Protein AF-A0A1U7AEB6-F1 (afdb_monomer_lite)

Secondary structure (DSSP, 8-state):
-TTTTHHHHHHHHHHHHHHT------SEEGGGSSGGGG---TTHHHHHHH-EE-SS---HHHHHHHHHHHHTS-HHHHHHHT-

Foldseek 3Di:
DVVVVVVVVVVVVVVVVVVPDDPDDAFDQQLPDPLLVPDDAPLSVLSSQQDTDHPDDDDSVVVNVVVNVVSPDPSVVSVVSND

pLDDT: mean 85.05, std 9.91, range [57.12, 94.19]

Structure (mmCIF, N/CA/C/O backbone):
data_AF-A0A1U7AEB6-F1
#
_entry.id   AF-A0A1U7AEB6-F1
#
loop_
_atom_site.group_PDB
_atom_site.id
_atom_site.type_symbol
_atom_site.label_atom_id
_atom_site.label_alt_id
_atom_site.label_comp_id
_atom_site.label_asym_id
_atom_site.label_entity_id
_atom_site.label_seq_id
_atom_site.pdbx_PDB_ins_code
_atom_site.Cartn_x
_atom_site.Cartn_y
_atom_site.Cartn_z
_atom_site.occupancy
_atom_site.B_iso_or_equiv
_atom_site.auth_seq_id
_atom_site.auth_comp_id
_atom_site.auth_asym_id
_atom_site.auth_atom_id
_atom_site.pdbx_PDB_model_num
ATOM 1 N N . MET A 1 1 ? -3.632 8.454 -58.150 1.00 57.12 1 MET A N 1
ATOM 2 C CA . MET A 1 1 ? -4.559 7.724 -57.247 1.00 57.12 1 MET A CA 1
ATOM 3 C C . MET A 1 1 ? -3.856 6.941 -56.133 1.00 57.12 1 MET A C 1
ATOM 5 O O . MET A 1 1 ? -4.415 6.844 -55.052 1.00 57.12 1 MET A O 1
ATOM 9 N N . LYS A 1 2 ? -2.627 6.436 -56.335 1.00 60.28 2 LYS A N 1
AT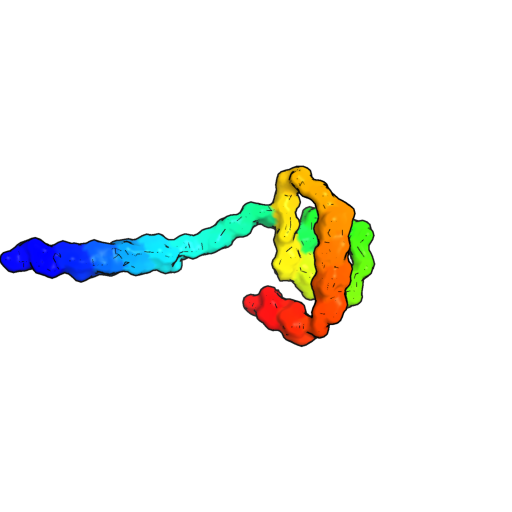OM 10 C CA . LYS A 1 2 ? -1.871 5.637 -55.347 1.00 60.28 2 LYS A CA 1
ATOM 11 C C . LYS A 1 2 ? -1.578 6.349 -54.009 1.00 60.28 2 LYS A C 1
ATOM 13 O O . LYS A 1 2 ? -1.578 5.699 -52.973 1.00 60.28 2 LYS A O 1
ATOM 18 N N . ASN A 1 3 ? -1.415 7.675 -54.010 1.00 62.53 3 ASN A N 1
ATOM 19 C CA . ASN A 1 3 ? -1.046 8.429 -52.801 1.00 62.53 3 ASN A CA 1
ATOM 20 C C . ASN A 1 3 ? -2.233 8.734 -51.867 1.00 62.53 3 ASN A C 1
ATOM 22 O O . ASN A 1 3 ? -2.019 9.071 -50.709 1.00 62.53 3 ASN A O 1
ATOM 26 N N . TRP A 1 4 ? -3.477 8.595 -52.341 1.00 73.25 4 TRP A N 1
ATOM 27 C C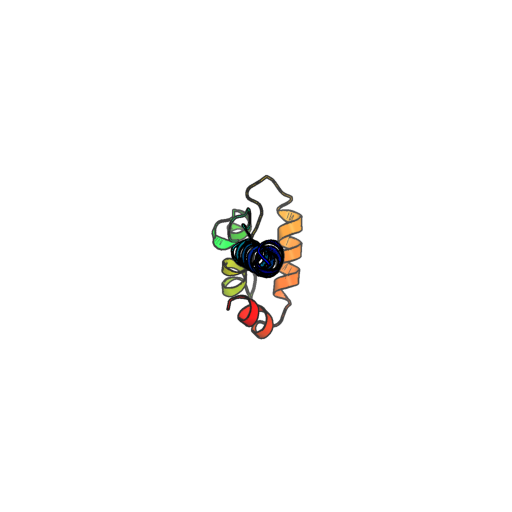A . TRP A 1 4 ? -4.677 8.896 -51.545 1.00 73.25 4 TRP A CA 1
ATOM 28 C C . TRP A 1 4 ? -5.046 7.754 -50.583 1.00 73.25 4 TRP A C 1
ATOM 30 O O . TRP A 1 4 ? -5.654 7.980 -49.545 1.00 73.25 4 TRP A O 1
ATOM 40 N N . VAL A 1 5 ? -4.593 6.532 -50.891 1.00 78.81 5 VAL A N 1
ATOM 41 C CA . VAL A 1 5 ? -4.794 5.324 -50.069 1.00 78.81 5 VAL A CA 1
ATOM 42 C C . VAL A 1 5 ? -3.824 5.273 -48.878 1.00 78.81 5 VAL A C 1
ATOM 44 O O . VAL A 1 5 ? -4.090 4.610 -47.882 1.00 78.81 5 VAL A O 1
ATOM 47 N N . ILE A 1 6 ? -2.714 6.013 -48.936 1.00 82.00 6 ILE A N 1
ATOM 48 C CA . ILE A 1 6 ? -1.682 6.009 -47.887 1.00 82.00 6 ILE A CA 1
ATOM 49 C C . ILE A 1 6 ? -2.197 6.682 -46.606 1.00 82.00 6 ILE A C 1
ATOM 51 O O . ILE A 1 6 ? -1.897 6.227 -45.507 1.00 82.00 6 ILE A O 1
ATOM 55 N N . MET A 1 7 ? -3.015 7.729 -46.743 1.00 81.62 7 MET A N 1
ATOM 56 C CA . MET A 1 7 ? -3.557 8.491 -45.615 1.00 81.62 7 MET A CA 1
ATOM 57 C C . MET A 1 7 ? -4.447 7.652 -44.670 1.00 81.62 7 MET A C 1
ATOM 59 O O . MET A 1 7 ? -4.170 7.652 -43.470 1.00 81.62 7 MET A O 1
ATOM 63 N N . PRO A 1 8 ? -5.462 6.895 -45.141 1.00 85.31 8 PRO A N 1
ATOM 64 C CA . PRO A 1 8 ? -6.269 6.060 -44.250 1.00 85.31 8 PRO A CA 1
ATOM 65 C C . PRO A 1 8 ? -5.468 4.900 -43.643 1.00 85.31 8 PRO A C 1
ATOM 67 O O . PRO A 1 8 ? -5.690 4.551 -42.488 1.00 85.31 8 PRO A O 1
ATOM 70 N N . ILE A 1 9 ? -4.495 4.344 -44.374 1.00 87.94 9 ILE A N 1
ATOM 71 C CA . ILE A 1 9 ? -3.612 3.288 -43.855 1.00 87.94 9 ILE A CA 1
ATOM 72 C C . ILE A 1 9 ? -2.754 3.821 -42.703 1.00 87.94 9 ILE A C 1
ATOM 74 O O . ILE A 1 9 ? -2.659 3.181 -41.659 1.00 87.94 9 ILE A O 1
ATOM 78 N N . MET A 1 10 ? -2.173 5.012 -42.861 1.00 86.56 10 MET A N 1
ATOM 79 C CA . MET A 1 10 ? -1.382 5.647 -41.807 1.00 86.56 10 MET A CA 1
ATOM 80 C C . MET A 1 10 ? -2.231 5.926 -40.559 1.00 86.56 10 MET A C 1
ATOM 82 O O . MET A 1 10 ? -1.778 5.677 -39.444 1.00 86.56 10 MET A O 1
ATOM 86 N N . LEU A 1 11 ? -3.477 6.377 -40.738 1.00 85.81 11 LEU A N 1
ATOM 87 C CA . LEU A 1 11 ? -4.402 6.638 -39.633 1.00 85.81 11 LEU A CA 1
ATOM 88 C C . LEU A 1 11 ? -4.724 5.361 -38.838 1.00 85.81 11 LEU A C 1
ATOM 90 O O . LEU A 1 11 ? -4.693 5.375 -37.610 1.00 85.81 11 LEU A O 1
ATOM 94 N N . ILE A 1 12 ? -4.974 4.245 -39.529 1.00 85.75 12 ILE A N 1
ATOM 95 C CA . ILE A 1 12 ? -5.246 2.945 -38.896 1.00 85.75 12 ILE A CA 1
ATOM 96 C C . ILE A 1 12 ? -4.039 2.472 -38.078 1.00 85.75 12 ILE A C 1
ATOM 98 O O . ILE A 1 12 ? -4.205 2.011 -36.950 1.00 85.75 12 ILE A O 1
ATOM 102 N N . ILE A 1 13 ? -2.823 2.625 -38.609 1.00 87.25 13 ILE A N 1
ATOM 103 C CA . ILE A 1 13 ? -1.588 2.234 -37.912 1.00 87.25 13 ILE A CA 1
ATOM 104 C C . ILE A 1 13 ? -1.413 3.029 -36.613 1.00 87.25 13 ILE A C 1
ATOM 106 O O . ILE A 1 13 ? -1.056 2.450 -35.589 1.00 87.25 13 ILE A O 1
ATOM 110 N N . VAL A 1 14 ? -1.704 4.333 -36.628 1.00 85.12 14 VAL A N 1
ATOM 111 C CA . VAL A 1 14 ? -1.605 5.180 -35.429 1.00 85.12 14 VAL A CA 1
ATOM 112 C C . VAL A 1 14 ? -2.619 4.755 -34.364 1.00 85.12 14 VAL A C 1
ATOM 114 O O . VAL A 1 14 ? -2.238 4.583 -33.210 1.00 85.12 14 VAL A O 1
ATOM 117 N N . ILE A 1 15 ? -3.877 4.516 -34.749 1.00 82.50 15 ILE A N 1
ATOM 118 C CA . ILE A 1 15 ? -4.945 4.101 -33.821 1.00 82.50 15 ILE A CA 1
ATOM 119 C C . ILE A 1 15 ? -4.611 2.757 -33.161 1.00 82.50 15 ILE A C 1
ATOM 121 O O . ILE A 1 15 ? -4.765 2.600 -31.948 1.00 82.50 15 ILE A O 1
ATOM 125 N N . LEU A 1 16 ? -4.111 1.799 -33.946 1.00 80.25 16 LEU A N 1
ATOM 126 C CA . LEU A 1 16 ? -3.682 0.498 -33.434 1.00 80.25 16 LEU A CA 1
ATOM 127 C C . LEU A 1 16 ? -2.446 0.619 -32.533 1.00 80.25 16 LEU A C 1
ATOM 129 O O . LEU A 1 16 ? -2.379 -0.047 -31.505 1.00 80.25 16 LEU A O 1
ATOM 133 N N . GLY A 1 17 ? -1.495 1.493 -32.873 1.00 75.88 17 GLY A N 1
ATOM 134 C CA . GLY A 1 17 ? -0.289 1.718 -32.074 1.00 75.88 17 GLY A CA 1
ATOM 135 C C . GLY A 1 17 ? -0.577 2.320 -30.697 1.00 75.88 17 GLY A C 1
ATOM 136 O O . GLY A 1 17 ? 0.027 1.905 -29.712 1.00 75.88 17 GLY A O 1
ATOM 137 N N . THR A 1 18 ? -1.525 3.256 -30.602 1.00 74.69 18 THR A N 1
ATOM 138 C CA . THR A 1 18 ? -1.882 3.898 -29.325 1.00 74.69 18 THR A CA 1
ATOM 139 C C . THR A 1 18 ? -2.830 3.063 -28.468 1.00 74.69 18 THR A C 1
ATOM 141 O O . THR A 1 18 ? -2.814 3.185 -27.250 1.00 74.69 18 THR A O 1
ATOM 144 N N . GLY A 1 19 ? -3.662 2.211 -29.078 1.00 66.44 19 GLY A N 1
ATOM 145 C CA . GLY A 1 19 ? -4.641 1.396 -28.346 1.00 66.44 19 GLY A CA 1
ATOM 146 C C . GLY A 1 19 ? -4.045 0.193 -27.607 1.00 66.44 19 GLY A C 1
ATOM 147 O O . GLY A 1 19 ? -4.720 -0.399 -26.770 1.00 66.44 19 GLY A O 1
ATOM 148 N N . LEU A 1 20 ? -2.797 -0.177 -27.909 1.00 65.44 20 LEU A N 1
ATOM 149 C CA . LEU A 1 20 ? -2.142 -1.372 -27.365 1.00 65.44 20 LEU A CA 1
ATOM 150 C C . LEU A 1 20 ? -1.223 -1.092 -26.168 1.00 65.44 20 LEU A C 1
ATOM 152 O O . LEU A 1 20 ? -0.711 -2.039 -25.569 1.00 65.44 20 LEU A O 1
ATOM 156 N N . SER A 1 21 ? -0.996 0.171 -25.794 1.00 65.69 21 SER A N 1
ATOM 157 C CA . SER A 1 21 ? -0.164 0.474 -24.630 1.00 65.69 21 SER A CA 1
ATOM 158 C C . SER A 1 21 ? -0.934 0.170 -23.346 1.00 65.69 21 SER A C 1
ATOM 160 O O . SER A 1 21 ? -1.853 0.902 -22.977 1.00 65.69 21 SER A O 1
ATOM 162 N N . GLN A 1 22 ? -0.550 -0.897 -22.649 1.00 65.00 22 GLN A N 1
ATOM 163 C CA . GLN A 1 22 ? -0.982 -1.113 -21.273 1.00 65.00 22 GLN A CA 1
ATOM 164 C C . GLN A 1 22 ? -0.121 -0.245 -20.348 1.00 65.00 22 GLN A C 1
ATOM 166 O O . GLN A 1 22 ? 1.099 -0.209 -20.527 1.00 65.00 22 GLN A O 1
ATOM 171 N N . PRO A 1 23 ? -0.710 0.455 -19.367 1.00 62.81 23 PRO A N 1
ATOM 172 C CA . PRO A 1 23 ? 0.071 1.154 -18.361 1.00 62.81 23 PRO A CA 1
ATOM 173 C C . PRO A 1 23 ? 0.885 0.129 -17.564 1.00 62.81 23 PRO A C 1
ATOM 175 O O . PRO A 1 23 ? 0.345 -0.661 -16.792 1.00 62.81 23 PRO A O 1
ATOM 178 N N . THR A 1 24 ? 2.200 0.123 -17.763 1.00 63.34 24 THR A N 1
ATOM 179 C CA . THR A 1 24 ? 3.128 -0.603 -16.896 1.00 63.34 24 THR A CA 1
ATOM 180 C C . THR A 1 24 ? 3.274 0.168 -15.594 1.00 63.34 24 THR A C 1
ATOM 182 O O . THR A 1 24 ? 3.944 1.200 -15.540 1.00 63.34 24 THR A O 1
ATOM 185 N N . TYR A 1 25 ? 2.624 -0.326 -14.545 1.00 66.56 25 TYR A N 1
ATOM 186 C CA . TYR A 1 25 ? 2.829 0.160 -13.188 1.00 66.56 25 TYR A CA 1
ATOM 187 C C . TYR A 1 25 ? 4.100 -0.478 -12.629 1.00 66.56 25 TYR A C 1
ATOM 189 O O . TYR A 1 25 ? 4.123 -1.671 -12.338 1.00 66.56 25 TYR A O 1
ATOM 197 N N . ASN A 1 26 ? 5.162 0.313 -12.479 1.00 74.38 26 ASN A N 1
ATOM 198 C CA . ASN A 1 26 ? 6.356 -0.126 -11.761 1.00 74.38 26 ASN A CA 1
ATOM 199 C C . ASN A 1 26 ? 6.081 -0.024 -10.255 1.00 74.38 26 ASN A C 1
ATOM 201 O O . ASN A 1 26 ? 6.145 1.069 -9.688 1.00 74.38 26 ASN A O 1
ATOM 205 N N . GLY A 1 27 ? 5.748 -1.145 -9.615 1.00 85.38 27 GLY A N 1
ATOM 206 C CA . GLY A 1 27 ? 5.528 -1.196 -8.174 1.00 85.38 27 GLY A CA 1
ATOM 207 C C . GLY A 1 27 ? 4.918 -2.504 -7.678 1.00 85.38 27 GLY A C 1
ATOM 208 O O . GLY A 1 27 ? 4.431 -3.331 -8.445 1.00 85.38 27 GLY A O 1
ATOM 209 N N . LEU A 1 28 ? 4.908 -2.654 -6.357 1.00 89.62 28 LEU A N 1
ATOM 210 C CA . LEU A 1 28 ? 4.345 -3.795 -5.645 1.00 89.62 28 LEU A CA 1
ATOM 211 C C . LEU A 1 28 ? 2.976 -3.421 -5.086 1.00 89.62 28 LEU A C 1
ATOM 213 O O . LEU A 1 28 ? 2.798 -2.340 -4.527 1.00 89.62 28 LEU A O 1
ATOM 217 N N . LEU A 1 29 ? 2.011 -4.336 -5.162 1.00 91.50 29 LEU A N 1
ATOM 218 C CA . LEU A 1 29 ? 0.765 -4.178 -4.410 1.00 91.50 29 LEU A CA 1
ATOM 219 C C . LEU A 1 29 ? 1.066 -4.037 -2.917 1.00 91.50 29 LEU A C 1
ATOM 221 O O . LEU A 1 29 ? 1.960 -4.708 -2.396 1.00 91.50 29 LEU A O 1
ATOM 225 N N . LEU A 1 30 ? 0.276 -3.220 -2.220 1.00 92.06 30 LEU A N 1
ATOM 226 C CA . LEU A 1 30 ? 0.450 -2.942 -0.799 1.00 92.06 30 LEU A CA 1
ATOM 227 C C . LEU A 1 30 ? 0.547 -4.241 0.009 1.00 92.06 30 LEU A C 1
ATOM 229 O O . LEU A 1 30 ? 1.469 -4.357 0.810 1.00 92.06 30 LEU A O 1
ATOM 233 N N . LYS A 1 31 ? -0.293 -5.253 -0.268 1.00 92.31 31 LYS A N 1
ATOM 234 C CA . LYS A 1 31 ? -0.232 -6.576 0.394 1.00 92.31 31 LYS A CA 1
ATOM 235 C C . LYS A 1 31 ? 1.130 -7.282 0.326 1.00 92.31 31 LYS A C 1
ATOM 237 O O . LYS A 1 31 ? 1.424 -8.108 1.182 1.00 92.31 31 LYS A O 1
ATOM 242 N N . ASN A 1 32 ? 1.942 -6.971 -0.683 1.00 91.12 32 ASN A N 1
ATOM 243 C CA . ASN A 1 32 ? 3.269 -7.550 -0.897 1.00 91.12 32 ASN A CA 1
ATOM 244 C C . ASN A 1 32 ? 4.398 -6.656 -0.352 1.00 91.12 32 ASN A C 1
ATOM 246 O O . ASN A 1 32 ? 5.568 -7.021 -0.438 1.00 91.12 32 ASN A O 1
ATOM 250 N N . SER A 1 33 ? 4.067 -5.480 0.181 1.00 89.81 33 SER A N 1
ATOM 251 C CA . SER A 1 33 ? 5.037 -4.509 0.681 1.00 89.81 33 SER A CA 1
ATOM 252 C C . SER A 1 33 ? 5.352 -4.702 2.163 1.00 89.81 33 SER A C 1
ATOM 254 O O . SER A 1 33 ? 4.562 -5.259 2.927 1.00 89.81 33 SER A O 1
ATOM 256 N N . ASN A 1 34 ? 6.492 -4.167 2.604 1.00 87.50 34 ASN A N 1
ATOM 257 C CA . ASN A 1 34 ? 6.841 -4.154 4.023 1.00 87.50 34 ASN A CA 1
ATOM 258 C C . ASN A 1 34 ? 5.934 -3.215 4.843 1.00 87.50 34 ASN A C 1
ATOM 260 O O . ASN A 1 34 ? 5.638 -3.501 6.001 1.00 87.50 34 ASN A O 1
ATOM 264 N N . VAL A 1 35 ? 5.418 -2.153 4.211 1.00 87.44 35 VAL A N 1
ATOM 265 C CA . VAL A 1 35 ? 4.497 -1.175 4.817 1.00 87.44 35 VAL A CA 1
ATOM 266 C C . VAL A 1 35 ? 3.218 -1.844 5.328 1.00 87.44 35 VAL A C 1
ATOM 268 O O . VAL A 1 35 ? 2.709 -1.472 6.382 1.00 87.44 35 VAL A O 1
ATOM 271 N N . TYR A 1 36 ? 2.730 -2.877 4.634 1.00 88.25 36 TYR A N 1
ATOM 272 C CA . TYR A 1 36 ? 1.528 -3.617 5.031 1.00 88.25 36 TYR A CA 1
ATOM 273 C C . TYR A 1 36 ? 1.666 -4.356 6.365 1.00 88.25 36 TYR A C 1
ATOM 275 O O . TYR A 1 36 ? 0.683 -4.516 7.079 1.00 88.25 36 TYR A O 1
ATOM 283 N N . LYS A 1 37 ? 2.875 -4.791 6.738 1.00 83.44 37 LYS A N 1
ATOM 284 C CA . LYS A 1 37 ? 3.075 -5.551 7.983 1.00 83.44 37 LYS A CA 1
ATOM 285 C C . LYS A 1 37 ? 2.853 -4.710 9.239 1.00 83.44 37 LYS A C 1
ATOM 287 O O . LYS A 1 37 ? 2.559 -5.267 10.289 1.00 83.44 37 LYS A O 1
ATOM 292 N N . ASN A 1 38 ? 3.006 -3.392 9.123 1.00 81.00 38 ASN A N 1
ATOM 293 C CA . ASN A 1 38 ? 3.054 -2.469 10.256 1.00 81.00 38 ASN A CA 1
ATOM 294 C C . ASN A 1 38 ? 1.849 -1.520 10.301 1.00 81.00 38 ASN A C 1
ATOM 296 O O . ASN A 1 38 ? 1.900 -0.509 11.002 1.00 81.00 38 ASN A O 1
ATOM 300 N N . ILE A 1 39 ? 0.799 -1.791 9.519 1.00 85.50 39 ILE A N 1
ATOM 301 C CA . ILE A 1 39 ? -0.339 -0.888 9.378 1.00 85.50 39 ILE A CA 1
ATOM 302 C C . ILE A 1 39 ? -1.643 -1.525 9.856 1.00 85.50 39 ILE A C 1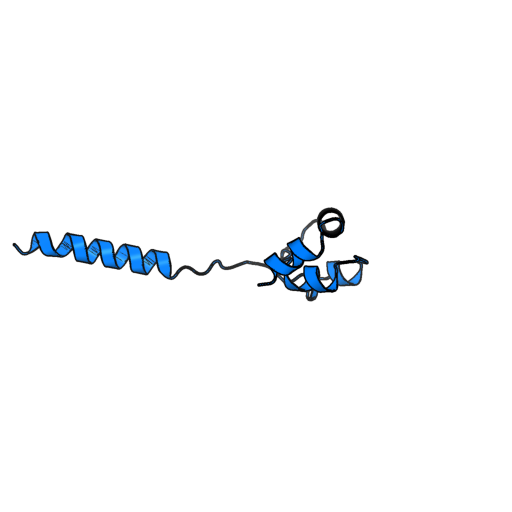
ATOM 304 O O . ILE A 1 39 ? -2.017 -2.617 9.438 1.00 85.50 39 ILE A O 1
ATOM 308 N N . GLU A 1 40 ? -2.367 -0.786 10.691 1.00 88.50 40 GLU A N 1
ATOM 309 C CA . GLU A 1 40 ? -3.744 -1.081 11.077 1.00 88.50 40 GLU A CA 1
ATOM 310 C C . GLU A 1 40 ? -4.654 -0.009 10.464 1.00 88.50 40 GLU A C 1
ATOM 312 O O . GLU A 1 40 ? -4.599 1.155 10.862 1.00 88.50 40 GLU A O 1
ATOM 317 N N . LEU A 1 41 ? -5.451 -0.395 9.462 1.00 88.81 41 LEU A N 1
ATOM 318 C CA . LEU A 1 41 ? -6.468 0.44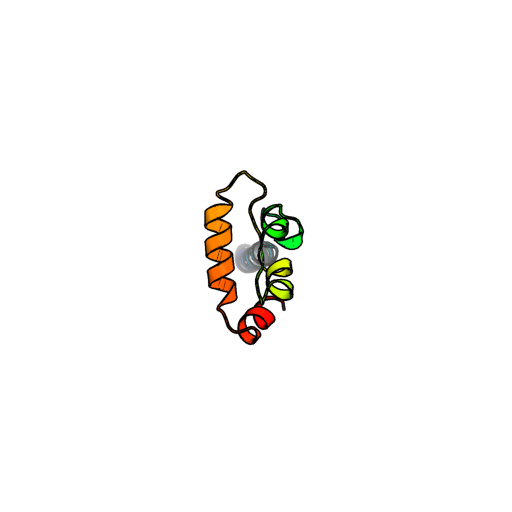6 8.816 1.00 88.81 41 LEU A CA 1
ATOM 319 C C . LEU A 1 41 ? -7.814 -0.271 8.831 1.00 88.81 41 LEU A C 1
ATOM 321 O O . LEU A 1 41 ? -7.864 -1.494 8.691 1.00 88.81 41 LEU A O 1
ATOM 325 N N . GLN A 1 42 ? -8.908 0.482 8.897 1.00 90.44 42 GLN A N 1
ATOM 326 C CA . GLN A 1 42 ? -10.258 -0.085 8.816 1.00 90.44 42 GLN A CA 1
ATOM 327 C C . GLN A 1 42 ? -10.549 -0.664 7.425 1.00 90.44 42 GLN A C 1
ATOM 329 O O . GLN A 1 42 ? -11.194 -1.700 7.284 1.00 90.44 42 GLN A O 1
ATOM 334 N N . SER A 1 43 ? -10.017 -0.024 6.388 1.00 90.88 43 SER A N 1
ATOM 335 C CA . SER A 1 43 ? -10.220 -0.353 4.978 1.00 90.88 43 SER A CA 1
ATOM 336 C C . SER A 1 43 ? -9.102 -1.228 4.405 1.00 90.88 43 SER A C 1
ATOM 338 O O . SER A 1 43 ? -8.953 -1.327 3.182 1.00 90.88 43 SER A O 1
ATOM 340 N N . ILE A 1 44 ? -8.289 -1.860 5.265 1.00 90.75 44 ILE A N 1
ATOM 341 C CA . ILE A 1 44 ? -7.084 -2.595 4.854 1.00 90.75 44 ILE A CA 1
ATOM 342 C C . ILE A 1 44 ? -7.389 -3.707 3.846 1.00 90.75 44 ILE A C 1
ATOM 344 O O . ILE A 1 44 ? -6.646 -3.892 2.884 1.00 90.75 44 ILE A O 1
ATOM 348 N N . ASP A 1 45 ? -8.526 -4.389 3.999 1.00 90.25 45 ASP A N 1
ATOM 349 C CA . ASP A 1 45 ? -8.950 -5.469 3.105 1.00 90.25 45 ASP A CA 1
ATOM 350 C C . ASP A 1 45 ? -9.199 -5.023 1.666 1.00 90.25 45 ASP A C 1
ATOM 352 O O . ASP A 1 45 ? -9.143 -5.838 0.743 1.00 90.25 45 ASP A O 1
ATOM 356 N N . ILE A 1 46 ? -9.452 -3.731 1.475 1.00 92.31 46 ILE A N 1
ATOM 357 C CA . ILE A 1 46 ? -9.685 -3.126 0.172 1.00 92.31 46 ILE A CA 1
ATOM 358 C C . ILE A 1 46 ? -8.388 -2.488 -0.328 1.00 92.31 46 ILE A C 1
ATOM 360 O O . ILE A 1 46 ? -7.937 -2.786 -1.432 1.00 92.31 46 ILE A O 1
ATOM 364 N N . LEU A 1 47 ? -7.737 -1.672 0.507 1.00 92.56 47 LEU A N 1
ATOM 365 C CA . LEU A 1 47 ? -6.528 -0.932 0.134 1.00 92.56 47 LEU A CA 1
ATOM 366 C C . LEU A 1 47 ? -5.353 -1.848 -0.232 1.00 92.56 47 LEU A C 1
ATOM 368 O O . LEU A 1 47 ? -4.562 -1.491 -1.105 1.00 92.56 47 LEU A O 1
ATOM 372 N N . LYS A 1 48 ? -5.263 -3.047 0.362 1.00 92.06 48 LYS A N 1
ATOM 373 C CA . LYS A 1 48 ? -4.191 -4.020 0.086 1.00 92.06 48 LYS A CA 1
ATOM 374 C C . LYS A 1 48 ? -4.121 -4.491 -1.372 1.00 92.06 48 LYS A C 1
ATOM 376 O O . LYS A 1 48 ? -3.050 -4.902 -1.819 1.00 92.06 48 LYS A O 1
ATOM 381 N N . ASP A 1 49 ? -5.249 -4.436 -2.084 1.00 91.06 49 ASP A N 1
ATOM 382 C CA . ASP A 1 49 ? -5.385 -4.864 -3.481 1.00 91.06 49 ASP A CA 1
ATOM 383 C C . ASP A 1 49 ? -5.442 -3.690 -4.475 1.00 91.06 49 ASP A C 1
ATOM 385 O O . ASP A 1 49 ? -5.378 -3.927 -5.677 1.00 91.06 49 ASP A O 1
ATOM 389 N N . ILE A 1 50 ? -5.570 -2.447 -3.997 1.00 90.81 50 ILE A N 1
ATOM 390 C CA . ILE A 1 50 ? -5.720 -1.248 -4.844 1.00 90.81 50 ILE A CA 1
ATOM 391 C C . ILE A 1 50 ? -4.441 -0.416 -4.855 1.00 90.81 50 ILE A C 1
ATOM 393 O O . ILE A 1 50 ? -4.044 0.117 -5.889 1.00 90.81 50 ILE A O 1
ATOM 397 N N . VAL A 1 51 ? -3.799 -0.267 -3.696 1.00 91.81 51 VAL A N 1
ATOM 398 C CA . VAL A 1 51 ? -2.635 0.605 -3.568 1.00 91.81 51 VAL A CA 1
ATOM 399 C C . VAL A 1 51 ? -1.396 -0.117 -4.080 1.00 91.81 51 VAL A C 1
ATOM 401 O O . VAL A 1 51 ? -1.093 -1.234 -3.660 1.00 91.81 51 VAL A O 1
ATOM 404 N N . VAL A 1 52 ? -0.659 0.558 -4.956 1.00 92.12 52 VAL A N 1
ATOM 405 C CA . VAL A 1 52 ? 0.662 0.145 -5.430 1.00 92.12 52 VAL A CA 1
ATOM 406 C C . VAL A 1 52 ? 1.704 1.044 -4.775 1.00 92.12 52 VAL A C 1
ATOM 408 O O . VAL A 1 52 ? 1.556 2.266 -4.766 1.00 92.12 52 VAL A O 1
ATOM 411 N N . VAL A 1 53 ? 2.752 0.442 -4.221 1.00 92.25 53 VAL A N 1
ATOM 412 C CA . VAL A 1 53 ? 3.900 1.142 -3.641 1.00 92.25 53 VAL A CA 1
ATOM 413 C C . VAL A 1 53 ? 5.159 0.911 -4.484 1.00 92.25 53 VAL A C 1
ATOM 415 O O . VAL A 1 53 ? 5.247 -0.100 -5.185 1.00 92.25 53 VAL A O 1
ATOM 418 N N . PRO A 1 54 ? 6.151 1.814 -4.434 1.00 91.00 54 PRO A N 1
ATOM 419 C CA . PRO A 1 54 ? 7.401 1.634 -5.167 1.00 91.00 54 PRO A CA 1
ATOM 420 C C . PRO A 1 54 ? 8.187 0.402 -4.697 1.00 91.00 54 PRO A C 1
ATOM 422 O O . PRO A 1 54 ? 8.195 0.079 -3.511 1.00 91.00 54 PRO A O 1
ATOM 425 N N . GLU A 1 55 ? 8.899 -0.251 -5.619 1.00 88.06 55 GLU A N 1
ATOM 426 C CA . GLU A 1 55 ? 9.885 -1.293 -5.271 1.00 88.06 55 GLU A CA 1
ATOM 427 C C . GLU A 1 55 ? 11.223 -0.692 -4.817 1.00 88.06 55 GLU A C 1
ATOM 429 O O . GLU A 1 55 ? 11.964 -1.290 -4.041 1.00 88.06 55 GLU A O 1
ATOM 434 N N . SER A 1 56 ? 11.539 0.508 -5.311 1.00 88.88 56 SER A N 1
ATOM 435 C CA . SER A 1 56 ? 12.719 1.276 -4.917 1.00 88.88 56 SER A CA 1
ATOM 436 C C . SER A 1 56 ? 12.550 1.869 -3.518 1.00 88.88 56 SER A C 1
ATOM 438 O O . SER A 1 56 ? 11.419 2.181 -3.158 1.00 88.88 56 SER A O 1
ATOM 440 N N . PRO A 1 57 ? 13.634 2.147 -2.769 1.00 90.56 57 PRO A N 1
ATOM 441 C CA . PRO A 1 57 ? 13.546 2.814 -1.473 1.00 90.56 57 PRO A CA 1
ATOM 442 C C . PRO A 1 57 ? 12.702 4.092 -1.525 1.00 90.56 57 PRO A C 1
ATOM 444 O O . PRO A 1 57 ? 12.880 4.939 -2.402 1.00 90.56 57 PRO A O 1
ATOM 447 N N . PHE A 1 58 ? 11.791 4.231 -0.568 1.00 90.88 58 PHE A N 1
ATOM 448 C CA . PHE A 1 58 ? 10.906 5.383 -0.425 1.00 90.88 58 PHE A CA 1
ATOM 449 C C . PHE A 1 58 ? 10.692 5.699 1.058 1.00 90.88 58 PHE A C 1
ATOM 451 O O . PHE A 1 58 ? 11.102 4.948 1.942 1.00 90.88 58 PHE A O 1
ATOM 458 N N . ASN A 1 59 ? 10.046 6.829 1.343 1.00 94.19 59 ASN A N 1
ATOM 459 C CA . ASN A 1 59 ? 9.703 7.202 2.710 1.00 94.19 59 ASN A CA 1
ATOM 460 C C . ASN A 1 59 ? 8.456 6.428 3.178 1.00 94.19 59 ASN A C 1
ATOM 462 O O . ASN A 1 59 ? 7.325 6.832 2.901 1.00 94.19 59 ASN A O 1
ATOM 466 N N . GLU A 1 60 ? 8.669 5.318 3.889 1.00 91.56 60 GLU A N 1
ATOM 467 C CA . GLU A 1 60 ? 7.586 4.479 4.422 1.00 91.56 60 GLU A CA 1
ATOM 468 C C . GLU A 1 60 ? 6.670 5.243 5.392 1.00 91.56 60 GLU A C 1
ATOM 470 O O . GLU A 1 60 ? 5.459 5.026 5.395 1.00 91.56 60 GLU A O 1
ATOM 475 N N . THR A 1 61 ? 7.215 6.186 6.167 1.00 92.06 61 THR A N 1
ATOM 476 C CA . THR A 1 61 ? 6.439 7.019 7.098 1.00 92.06 61 THR A CA 1
ATOM 477 C C . THR A 1 61 ? 5.461 7.931 6.360 1.00 92.06 61 THR A C 1
ATOM 479 O O . THR A 1 61 ? 4.307 8.065 6.768 1.00 92.06 61 THR A O 1
ATOM 482 N N . GLU A 1 62 ? 5.888 8.538 5.252 1.00 93.69 62 GLU A N 1
ATOM 483 C CA . GLU A 1 62 ? 5.002 9.365 4.426 1.00 93.69 62 GLU A CA 1
ATOM 484 C C . GLU A 1 62 ? 3.932 8.509 3.742 1.00 93.69 62 GLU A C 1
ATOM 486 O O . GLU A 1 62 ? 2.748 8.846 3.775 1.00 93.69 62 GLU A O 1
ATOM 491 N N . ALA A 1 63 ? 4.31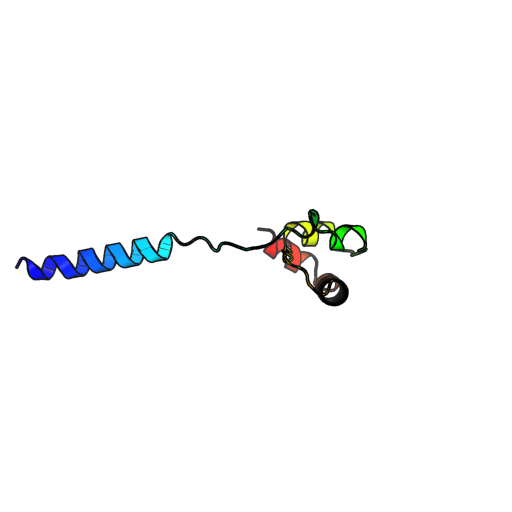9 7.350 3.201 1.00 93.12 63 ALA A N 1
ATOM 492 C CA . ALA A 1 63 ? 3.370 6.405 2.616 1.00 93.12 63 ALA A CA 1
ATOM 493 C C . ALA A 1 63 ? 2.303 5.969 3.635 1.00 93.12 63 ALA A C 1
ATOM 495 O O . ALA A 1 63 ? 1.116 5.932 3.315 1.00 93.12 63 ALA A O 1
ATOM 496 N N . MET A 1 64 ? 2.705 5.726 4.884 1.00 92.75 64 MET A N 1
ATOM 497 C CA . MET A 1 64 ? 1.803 5.418 5.994 1.00 92.75 64 MET A CA 1
ATOM 498 C C . MET A 1 64 ? 0.793 6.546 6.250 1.00 92.75 64 MET A C 1
ATOM 500 O O . MET A 1 64 ? -0.391 6.289 6.469 1.00 92.75 64 MET A O 1
ATOM 504 N N . MET A 1 65 ? 1.233 7.807 6.209 1.00 93.75 65 MET A N 1
ATOM 505 C CA . MET A 1 65 ? 0.337 8.955 6.373 1.00 93.75 65 MET A CA 1
ATOM 506 C C . MET A 1 65 ? -0.658 9.082 5.219 1.00 93.75 65 MET A C 1
ATOM 508 O O . MET A 1 65 ? -1.832 9.364 5.459 1.00 93.75 65 MET A O 1
ATOM 512 N N . VAL A 1 66 ? -0.225 8.833 3.982 1.00 94.12 66 VAL A N 1
ATOM 513 C CA . VAL A 1 66 ? -1.123 8.800 2.819 1.00 94.12 66 VAL A CA 1
ATOM 514 C C . VAL A 1 66 ? -2.162 7.688 2.973 1.00 94.12 66 VAL A C 1
ATOM 516 O O . VAL A 1 66 ? -3.354 7.943 2.817 1.00 94.12 66 VAL A O 1
ATOM 519 N N . LEU A 1 67 ? -1.739 6.483 3.358 1.00 93.94 67 LEU A N 1
ATOM 520 C CA . LEU A 1 67 ? -2.627 5.346 3.598 1.00 93.94 67 LEU A CA 1
ATOM 521 C C . LEU A 1 67 ? -3.674 5.637 4.684 1.00 93.94 67 LEU A C 1
ATOM 523 O O . LEU A 1 67 ? -4.853 5.356 4.485 1.00 93.94 67 LEU A O 1
ATOM 527 N N . LYS A 1 68 ? -3.282 6.284 5.787 1.00 93.50 68 LYS A N 1
ATOM 528 C CA . LYS A 1 68 ? -4.222 6.723 6.833 1.00 93.50 68 LYS A CA 1
ATOM 529 C C . LYS A 1 68 ? -5.247 7.736 6.328 1.00 93.50 68 LYS A C 1
ATOM 531 O O . LYS A 1 68 ? -6.388 7.710 6.767 1.00 93.50 68 LYS A O 1
ATOM 536 N N . ARG A 1 69 ? -4.871 8.626 5.405 1.00 93.75 69 ARG A N 1
ATOM 537 C CA . ARG A 1 69 ? -5.825 9.565 4.785 1.00 93.75 69 ARG A CA 1
ATOM 538 C C . ARG A 1 69 ? -6.813 8.840 3.875 1.00 93.75 69 ARG A C 1
ATOM 540 O O . ARG A 1 69 ? -7.986 9.198 3.860 1.00 93.75 69 ARG A O 1
ATOM 547 N N . LEU A 1 70 ? -6.351 7.821 3.148 1.00 93.00 70 LEU A N 1
ATOM 548 C CA . LEU A 1 70 ? -7.219 6.979 2.322 1.00 93.00 70 LEU A CA 1
ATOM 549 C C . LEU A 1 70 ? -8.203 6.161 3.164 1.00 93.00 70 LEU A C 1
ATOM 551 O O . LEU A 1 70 ? -9.319 5.929 2.714 1.00 93.00 70 LEU A O 1
ATOM 555 N N . ASP A 1 71 ? -7.828 5.778 4.384 1.00 93.31 71 ASP A N 1
ATOM 556 C CA . ASP A 1 71 ? -8.696 5.020 5.294 1.00 93.31 71 ASP A CA 1
ATOM 557 C C . ASP A 1 71 ? -9.934 5.796 5.770 1.00 93.31 71 ASP A C 1
ATOM 559 O O . ASP A 1 71 ? -10.931 5.204 6.165 1.00 93.31 71 ASP A O 1
ATOM 563 N N . ILE A 1 72 ? -9.891 7.129 5.700 1.00 94.12 72 ILE A N 1
ATOM 564 C CA . ILE A 1 72 ? -11.020 8.003 6.056 1.00 94.12 72 ILE A CA 1
ATOM 565 C C . ILE A 1 72 ? -12.084 8.005 4.944 1.00 94.12 72 ILE A C 1
ATOM 567 O O . ILE A 1 72 ? -13.224 8.420 5.163 1.00 94.12 72 ILE A O 1
ATOM 571 N N . LEU A 1 73 ? -11.730 7.571 3.730 1.00 91.50 73 LEU A N 1
ATOM 572 C CA . LEU A 1 73 ? -12.660 7.571 2.611 1.00 91.50 73 LEU A CA 1
ATOM 573 C C . LEU A 1 73 ? -13.784 6.549 2.830 1.00 91.50 73 LEU A C 1
ATOM 575 O O . LEU A 1 73 ? -13.543 5.458 3.347 1.00 91.50 73 LEU A O 1
ATOM 579 N N . PRO A 1 74 ? -15.015 6.848 2.376 1.00 92.88 74 PRO A N 1
ATOM 580 C CA . PRO A 1 74 ? -16.102 5.887 2.454 1.00 92.88 74 PRO A CA 1
ATOM 581 C C . PRO A 1 74 ? -15.750 4.586 1.727 1.00 92.88 74 PRO A C 1
ATOM 583 O O . PRO A 1 74 ? -15.318 4.603 0.571 1.00 92.88 74 PRO A O 1
ATOM 586 N N . ILE A 1 75 ? -16.023 3.451 2.373 1.00 90.00 75 ILE A N 1
ATOM 587 C CA . ILE A 1 75 ? -15.769 2.108 1.828 1.00 90.00 75 ILE A CA 1
ATOM 588 C C . ILE A 1 75 ? -16.382 1.933 0.431 1.00 90.00 75 ILE A C 1
ATOM 590 O O . ILE A 1 75 ? -15.769 1.319 -0.438 1.00 90.00 75 ILE A O 1
ATOM 594 N N . SER A 1 76 ? -17.559 2.515 0.181 1.00 90.94 76 SER A N 1
ATOM 595 C CA . SER A 1 76 ? -18.229 2.478 -1.126 1.00 90.94 76 SER A CA 1
ATOM 596 C C . SER A 1 76 ? -17.390 3.086 -2.254 1.00 90.94 76 SER A C 1
ATOM 598 O O . SER A 1 76 ? -17.407 2.587 -3.378 1.00 90.94 76 SER A O 1
ATOM 600 N N . ILE A 1 77 ? -16.620 4.135 -1.961 1.00 90.25 77 ILE A N 1
ATOM 601 C CA . ILE 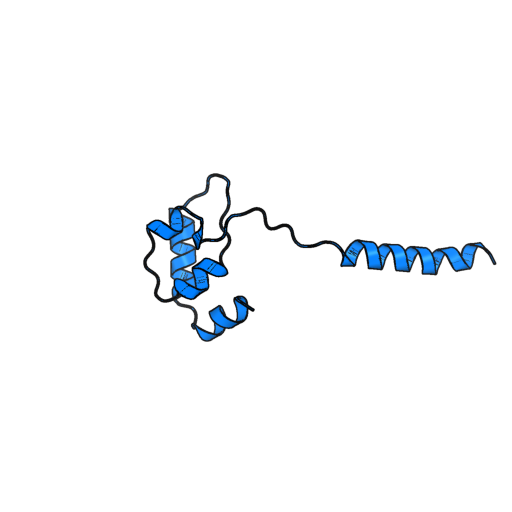A 1 77 ? -15.717 4.779 -2.918 1.00 90.25 77 ILE A CA 1
ATOM 602 C C . ILE A 1 77 ? -14.499 3.888 -3.169 1.00 90.25 77 ILE A C 1
ATOM 604 O O . ILE A 1 77 ? -14.129 3.667 -4.321 1.00 90.25 77 ILE A O 1
ATOM 608 N N . LEU A 1 78 ? -13.922 3.316 -2.109 1.00 89.38 78 LEU A N 1
ATOM 609 C CA . LEU A 1 78 ? -12.780 2.405 -2.215 1.00 89.38 78 LEU A CA 1
ATOM 610 C C . LEU A 1 78 ? -13.139 1.123 -2.987 1.00 89.38 78 LEU A C 1
ATOM 612 O O . LEU A 1 78 ? -12.364 0.664 -3.820 1.00 89.38 78 LEU A O 1
ATOM 616 N N . GLN A 1 79 ? -14.339 0.573 -2.786 1.00 89.56 79 GLN A N 1
ATOM 617 C CA . GLN A 1 79 ? -14.818 -0.612 -3.508 1.00 89.56 79 GLN A CA 1
ATOM 618 C C . GLN A 1 79 ? -14.958 -0.382 -5.017 1.00 89.56 79 GLN A C 1
ATOM 620 O O . GLN A 1 79 ? -14.690 -1.296 -5.796 1.00 89.56 79 GLN A O 1
ATOM 625 N N . ASN A 1 80 ? -15.336 0.826 -5.442 1.00 88.12 80 ASN A N 1
ATOM 626 C CA . ASN A 1 80 ? -15.434 1.155 -6.864 1.00 88.12 80 ASN A CA 1
ATOM 627 C C . ASN A 1 80 ? -14.069 1.193 -7.562 1.00 88.12 80 ASN A C 1
ATOM 629 O O . ASN A 1 80 ? -14.010 0.952 -8.761 1.00 88.12 80 ASN A O 1
ATOM 633 N N . MET A 1 81 ? -12.984 1.453 -6.829 1.00 82.88 81 MET A N 1
ATOM 634 C CA . MET A 1 81 ? -11.621 1.461 -7.375 1.00 82.88 81 MET A CA 1
ATOM 635 C C . MET A 1 81 ? -11.002 0.063 -7.500 1.00 82.88 81 MET A C 1
ATOM 637 O O . MET A 1 81 ? -9.987 -0.092 -8.169 1.00 82.88 81 MET A O 1
ATOM 641 N N . LYS A 1 82 ? -11.587 -0.955 -6.854 1.00 77.00 82 LYS A N 1
ATOM 642 C CA . LYS A 1 82 ? -11.141 -2.352 -6.979 1.00 77.00 82 LYS A CA 1
ATOM 643 C C . LYS A 1 82 ? -11.583 -3.005 -8.299 1.00 77.00 82 LYS A C 1
ATOM 645 O O . LYS A 1 82 ? -11.060 -4.064 -8.637 1.00 77.00 82 LYS A O 1
ATOM 650 N N . LYS A 1 83 ? -12.594 -2.441 -8.967 1.00 58.69 83 LYS A N 1
ATOM 651 C CA . LYS A 1 83 ? -13.251 -3.029 -10.143 1.00 58.69 83 LYS A CA 1
ATOM 652 C C . LYS A 1 83 ? -12.453 -2.871 -11.427 1.00 58.69 83 LYS A C 1
ATOM 654 O O . LYS A 1 83 ? -11.894 -1.776 -11.639 1.00 58.69 83 LYS A O 1
#

Sequence (83 aa):
MKNWVIMPIMLIIVILGTGLSQPTYNGLLLKNSNVYKNIELQSIDILKDIVVVPESPFNETEAMMVLKRLDILPISILQNMKK

Radius of gyration: 20.76 Å; chains: 1; bounding box: 32×17×68 Å